Protein AF-A0A850DKL6-F1 (afdb_monomer)

Secondary structure (DSSP, 8-state):
--S--EEEEEEE-SSSSP-EEEEEEEEEEE--HHHHHHHHHHHHHHHT-HHHHHHHHHHHS-TT--EEEEEEEEEEEES-TT-

Sequence (83 aa):
FARDPRVALVVDLEEPPYGFVQVQGTVTLSQDLDELVRTATDIGRRYMGPDRAEEFGKRNGVPGELVVRLQVAKVLTQFNATE

Foldseek 3Di:
DVVFQWDKDKDWDPDPLTKIKIFIAGKDKDLPLVVQLVVQLVVCCVPVNNVCSNVRSVVGSDGPDIDIDGDTDDMDIDRRPPD

Solvent-accessible surface area (backbone atoms only — not comparable to full-atom values): 4690 Å² total; per-residue (Å²): 94,96,91,53,37,69,49,74,50,76,51,69,48,96,52,85,67,27,26,40,42,37,43,29,29,39,50,50,79,44,72,51,55,69,59,28,23,51,52,33,18,55,53,20,33,76,76,67,33,72,93,40,7,62,63,42,3,64,71,62,23,45,96,92,48,72,44,74,48,75,48,81,74,46,78,48,78,44,68,50,70,83,112

Nearest PDB structures (foldseek):
  1rfe-assembly1_A  TM=7.287E-01  e=8.627E-03  Mycobacterium tuberculosis H37Rv
  3db0-assembly1_B  TM=6.558E-01  e=4.642E-02  Listeria innocua
  2ol5-assembly1_A  TM=5.839E-01  e=1.718E-01  Geobacillus stearothermophilus
  6a09-assembly1_A  TM=2.952E-01  e=4.974E+00  Salmonella enterica subsp. enterica
  5nzz-assembly1_A  TM=3.317E-01  e=6.382E+00  Homo sapiens

Radius of gyration: 16.02 Å; Cα 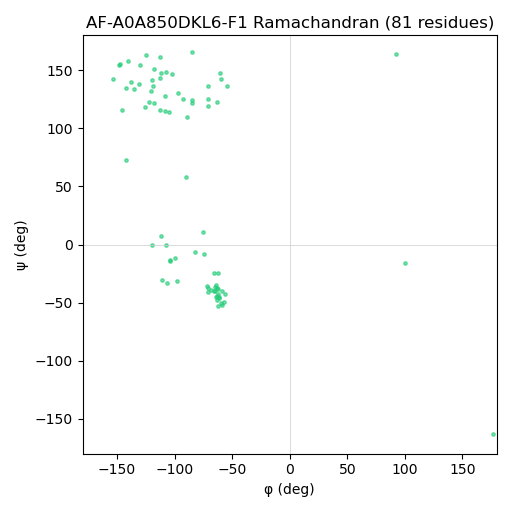contacts (8 Å, |Δi|>4): 152; chains: 1; bounding box: 36×17×44 Å

Structure (mmCIF, N/CA/C/O backbone):
data_AF-A0A850DKL6-F1
#
_entry.id   AF-A0A850DKL6-F1
#
loop_
_atom_site.group_PDB
_atom_site.id
_atom_site.type_symbol
_atom_site.label_atom_id
_atom_site.label_alt_id
_atom_site.label_comp_id
_atom_site.label_asym_id
_atom_site.label_entity_id
_atom_site.label_seq_id
_atom_site.pdbx_PDB_ins_code
_atom_site.Cartn_x
_atom_site.Cartn_y
_atom_site.Cartn_z
_atom_site.occupancy
_atom_site.B_iso_or_equiv
_atom_site.auth_seq_id
_atom_site.auth_comp_id
_atom_site.auth_asym_id
_atom_site.auth_atom_id
_atom_site.pdbx_PDB_model_num
ATO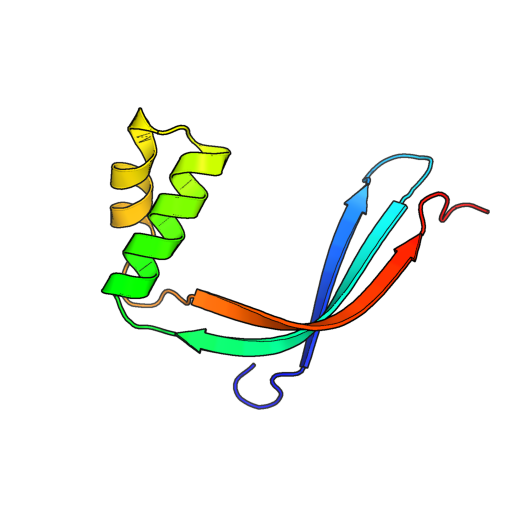M 1 N N . PHE A 1 1 ? -10.475 6.146 -4.280 1.00 78.94 1 PHE A N 1
ATOM 2 C CA . PHE A 1 1 ? -10.979 4.769 -4.478 1.00 78.94 1 PHE A CA 1
ATOM 3 C C . PHE A 1 1 ? -12.492 4.607 -4.293 1.00 78.94 1 PHE A C 1
ATOM 5 O O . PHE A 1 1 ? -13.061 3.725 -4.910 1.00 78.94 1 PHE A O 1
ATOM 12 N N . ALA A 1 2 ? -13.183 5.437 -3.492 1.00 77.12 2 ALA A N 1
ATOM 13 C CA . ALA A 1 2 ? -14.611 5.229 -3.182 1.00 77.12 2 ALA A CA 1
ATOM 14 C C . ALA A 1 2 ? -15.581 5.282 -4.386 1.00 77.12 2 ALA A C 1
ATOM 16 O O . ALA A 1 2 ? -16.663 4.714 -4.319 1.00 77.12 2 ALA A O 1
ATOM 17 N N . ARG A 1 3 ? -15.212 5.964 -5.480 1.00 90.44 3 ARG A N 1
ATOM 18 C CA . ARG A 1 3 ? -16.014 6.008 -6.720 1.00 90.44 3 ARG A CA 1
ATOM 19 C C . ARG A 1 3 ? -15.546 5.014 -7.779 1.00 90.44 3 ARG A C 1
ATOM 21 O O . ARG A 1 3 ? -16.353 4.533 -8.560 1.00 90.44 3 ARG A O 1
ATOM 28 N N . ASP A 1 4 ? -14.249 4.739 -7.803 1.00 96.31 4 ASP A N 1
ATOM 29 C CA . ASP A 1 4 ? -13.606 3.804 -8.717 1.00 96.31 4 ASP A CA 1
ATOM 30 C C . ASP A 1 4 ? -12.449 3.138 -7.958 1.00 96.31 4 ASP A C 1
ATOM 32 O O . ASP A 1 4 ? -11.536 3.848 -7.507 1.00 96.31 4 ASP A O 1
ATOM 36 N N . PRO A 1 5 ? -12.500 1.812 -7.738 1.00 96.94 5 PRO A N 1
ATOM 37 C CA . PRO A 1 5 ? -11.480 1.108 -6.979 1.00 96.94 5 PRO A CA 1
ATOM 38 C C . PRO A 1 5 ? -10.250 0.772 -7.825 1.00 96.94 5 PRO A C 1
ATOM 40 O O . PRO A 1 5 ? -9.291 0.243 -7.269 1.00 96.94 5 PRO A O 1
ATOM 43 N N . ARG A 1 6 ? -10.263 1.020 -9.142 1.00 97.81 6 ARG A N 1
ATOM 44 C CA . ARG A 1 6 ? -9.153 0.667 -10.032 1.00 97.81 6 ARG A CA 1
ATOM 45 C C . ARG A 1 6 ? -7.944 1.563 -9.783 1.00 97.81 6 ARG A C 1
ATOM 47 O O . ARG A 1 6 ? -8.076 2.779 -9.659 1.00 97.81 6 ARG A O 1
ATOM 54 N N . VAL A 1 7 ? -6.762 0.955 -9.735 1.00 97.75 7 VAL A N 1
ATOM 55 C CA . VAL A 1 7 ? -5.486 1.638 -9.490 1.00 97.75 7 VAL A CA 1
ATOM 56 C C . VAL A 1 7 ? -4.373 1.071 -10.362 1.00 97.75 7 VAL A C 1
ATOM 58 O O . VAL A 1 7 ? -4.428 -0.087 -10.779 1.00 97.75 7 VAL A O 1
ATOM 61 N N . ALA A 1 8 ? -3.337 1.882 -10.568 1.00 97.69 8 ALA A N 1
ATOM 62 C CA . ALA A 1 8 ? -2.023 1.449 -11.020 1.00 97.69 8 ALA A CA 1
ATOM 63 C C . ALA A 1 8 ? -0.975 1.972 -10.023 1.00 97.69 8 ALA A C 1
ATOM 65 O O . ALA A 1 8 ? -0.865 3.180 -9.828 1.00 97.69 8 ALA A O 1
ATOM 66 N N . LEU A 1 9 ? -0.244 1.064 -9.374 1.00 97.81 9 LEU A N 1
ATOM 67 C CA . LEU A 1 9 ? 0.901 1.358 -8.510 1.00 97.81 9 LEU A CA 1
ATOM 68 C C . LEU A 1 9 ? 2.178 1.169 -9.327 1.00 97.81 9 LEU A C 1
ATOM 70 O O . LEU A 1 9 ? 2.329 0.126 -9.957 1.00 97.81 9 LEU A O 1
ATOM 74 N N . VAL A 1 10 ? 3.085 2.140 -9.311 1.00 97.62 10 VAL A N 1
ATOM 75 C CA . VAL A 1 10 ? 4.381 2.049 -9.995 1.00 97.62 10 VAL A CA 1
ATOM 76 C C . VAL A 1 10 ? 5.493 2.147 -8.962 1.00 97.62 10 VAL A C 1
ATOM 78 O O . VAL A 1 10 ? 5.413 2.966 -8.050 1.00 97.62 10 VAL A O 1
ATOM 81 N N . VAL A 1 11 ? 6.502 1.295 -9.112 1.00 97.12 11 VAL A N 1
ATOM 82 C CA . VAL A 1 11 ? 7.800 1.416 -8.446 1.00 97.12 11 VAL A CA 1
ATOM 83 C C . VAL A 1 11 ? 8.849 1.458 -9.544 1.00 97.12 11 VAL A C 1
ATOM 85 O O . VAL A 1 11 ? 8.899 0.541 -10.368 1.00 97.12 11 VAL A O 1
ATOM 88 N N . ASP A 1 12 ? 9.649 2.513 -9.578 1.00 96.56 12 ASP A N 1
ATOM 89 C CA . ASP A 1 12 ? 10.634 2.777 -10.619 1.00 96.56 12 ASP A CA 1
ATOM 90 C C . ASP A 1 12 ? 12.048 2.988 -10.067 1.00 96.56 12 ASP A C 1
ATOM 92 O O . ASP A 1 12 ? 12.267 3.165 -8.868 1.00 96.56 12 ASP A O 1
ATOM 96 N N . LEU A 1 13 ? 13.020 2.881 -10.970 1.00 96.69 13 LEU A N 1
ATOM 97 C CA . LEU A 1 13 ? 14.399 3.292 -10.757 1.00 96.69 13 LEU A CA 1
ATOM 98 C C . LEU A 1 13 ? 14.544 4.729 -11.251 1.00 96.69 13 LEU A C 1
ATOM 100 O O . LEU A 1 13 ? 14.267 5.015 -12.415 1.00 96.69 13 LEU A O 1
ATOM 104 N N . GLU A 1 14 ? 15.025 5.606 -10.376 1.00 93.75 14 GLU A N 1
ATOM 105 C CA . GLU A 1 14 ? 15.175 7.037 -10.665 1.00 93.75 14 GLU A CA 1
ATOM 106 C C . GLU A 1 14 ? 16.365 7.345 -11.600 1.00 93.75 14 GLU A C 1
ATOM 108 O O . GLU A 1 14 ? 16.499 8.470 -12.080 1.00 93.75 14 GLU A O 1
ATOM 113 N N . GLU A 1 15 ? 17.215 6.352 -11.898 1.00 93.75 15 GLU A N 1
ATOM 114 C CA . GLU A 1 15 ? 18.438 6.503 -12.695 1.00 93.75 15 GLU A CA 1
ATOM 115 C C . GLU A 1 15 ? 18.549 5.465 -13.835 1.00 93.75 15 GLU A C 1
ATOM 117 O O . GLU A 1 15 ? 17.996 4.364 -13.732 1.00 93.75 15 GLU A O 1
ATOM 122 N N . PRO A 1 16 ? 19.292 5.777 -14.920 1.00 92.31 16 PRO A N 1
ATOM 123 C CA . PRO A 1 16 ? 19.566 4.839 -16.006 1.00 92.31 16 PRO A CA 1
ATOM 124 C C . PRO A 1 16 ? 20.321 3.561 -15.576 1.00 92.31 16 PRO A C 1
ATOM 126 O O . PRO A 1 16 ? 21.221 3.640 -14.740 1.00 92.31 16 PRO A 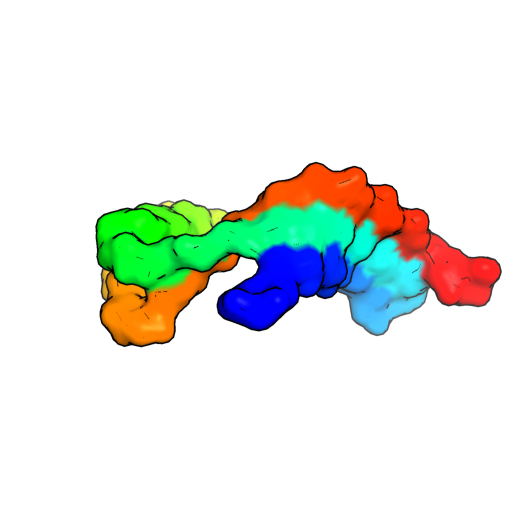O 1
ATOM 129 N N . PRO A 1 17 ? 20.068 2.404 -16.223 1.00 92.06 17 PRO A N 1
ATOM 130 C CA . PRO A 1 17 ? 19.028 2.178 -17.228 1.00 92.06 17 PRO A CA 1
ATOM 131 C C . PRO A 1 17 ? 17.650 2.175 -16.556 1.00 92.06 17 PRO A C 1
ATOM 133 O O . PRO A 1 17 ? 17.393 1.362 -15.669 1.00 92.06 17 PRO A O 1
ATOM 136 N N . TYR A 1 18 ? 16.774 3.106 -16.956 1.00 94.81 18 TYR A N 1
ATOM 137 C CA . TYR A 1 18 ? 15.508 3.308 -16.256 1.00 94.81 18 TYR A CA 1
ATOM 138 C C . TYR A 1 18 ? 14.695 2.018 -16.279 1.00 94.81 18 TYR A C 1
ATOM 140 O O . TYR A 1 18 ? 14.637 1.313 -17.291 1.00 94.81 18 TYR A O 1
ATOM 148 N N . GLY A 1 19 ? 14.008 1.738 -15.181 1.00 96.62 19 GLY A N 1
ATOM 149 C CA . GLY A 1 19 ? 13.157 0.568 -15.068 1.00 96.62 19 GLY A CA 1
ATOM 150 C C . GLY A 1 19 ? 11.963 0.838 -14.176 1.00 96.62 19 GLY A C 1
ATOM 151 O O . GLY A 1 19 ? 12.009 1.708 -13.316 1.00 96.62 19 GLY A O 1
ATOM 152 N N . PHE A 1 20 ? 10.887 0.090 -14.379 1.00 97.25 20 PHE A N 1
ATOM 153 C CA . PHE A 1 20 ? 9.709 0.141 -13.536 1.00 97.25 20 PHE A CA 1
ATOM 154 C C . PHE A 1 20 ? 8.999 -1.209 -13.460 1.00 97.25 20 PHE A C 1
ATOM 156 O O . PHE A 1 20 ? 9.020 -2.028 -14.385 1.00 97.25 20 PHE A O 1
ATOM 163 N N . VAL A 1 21 ? 8.283 -1.388 -12.357 1.00 98.19 21 VAL A N 1
ATOM 164 C CA . VAL A 1 21 ? 7.234 -2.387 -12.193 1.00 98.19 21 VAL A CA 1
ATOM 165 C C . VAL A 1 21 ? 5.933 -1.641 -11.938 1.00 98.19 21 VAL A C 1
ATOM 167 O O . VAL A 1 21 ? 5.824 -0.871 -10.987 1.00 98.19 21 VAL A O 1
ATOM 170 N N . GLN A 1 22 ? 4.935 -1.873 -12.785 1.00 98.19 22 GLN A N 1
ATOM 171 C CA . GLN A 1 22 ? 3.584 -1.366 -12.601 1.00 98.19 22 GLN A CA 1
ATOM 172 C C . GLN A 1 22 ? 2.646 -2.511 -12.233 1.00 98.19 22 GLN A C 1
ATOM 174 O O . GLN A 1 22 ? 2.540 -3.507 -12.946 1.00 98.19 22 GLN A O 1
ATOM 179 N N . VAL A 1 23 ? 1.902 -2.334 -11.151 1.00 98.56 23 VAL A N 1
ATOM 180 C CA . VAL A 1 23 ? 0.885 -3.260 -10.668 1.00 98.56 23 VAL A CA 1
ATOM 181 C C . VAL A 1 23 ? -0.480 -2.601 -10.822 1.00 98.56 23 VAL A C 1
ATOM 183 O O . VAL A 1 23 ? -0.765 -1.586 -10.192 1.00 98.56 23 VAL A O 1
ATOM 186 N N . GLN A 1 24 ? -1.332 -3.171 -11.665 1.00 98.56 24 GLN A N 1
ATOM 187 C CA . GLN A 1 24 ? -2.708 -2.729 -11.868 1.00 98.56 24 GLN A CA 1
ATOM 188 C C . GLN A 1 24 ? -3.677 -3.657 -11.138 1.00 98.56 24 GLN A C 1
ATOM 190 O O . GLN A 1 24 ? -3.459 -4.870 -11.056 1.00 98.56 24 GLN A O 1
ATOM 195 N N . GLY A 1 25 ? -4.778 -3.102 -10.644 1.00 98.31 25 GLY A N 1
ATOM 196 C CA . GLY A 1 25 ? -5.764 -3.877 -9.906 1.00 98.31 25 GLY A CA 1
ATOM 197 C C . GLY A 1 25 ? -6.898 -3.036 -9.350 1.00 98.31 25 GLY A C 1
ATOM 198 O O . GLY A 1 25 ? -7.100 -1.895 -9.762 1.00 98.31 25 GLY A O 1
ATOM 199 N N . THR A 1 26 ? -7.621 -3.601 -8.391 1.00 98.38 26 THR A N 1
ATOM 200 C CA . THR A 1 26 ? -8.636 -2.893 -7.601 1.00 98.38 26 THR A CA 1
ATOM 201 C C . THR A 1 26 ? -8.249 -2.874 -6.134 1.00 98.38 26 THR A C 1
ATOM 203 O O . THR A 1 26 ? -7.614 -3.817 -5.666 1.00 98.38 26 THR A O 1
ATOM 206 N N . VAL A 1 27 ? -8.657 -1.851 -5.387 1.00 97.81 27 VAL A N 1
ATOM 207 C CA . VAL A 1 27 ? -8.359 -1.760 -3.953 1.00 97.81 27 VAL A CA 1
ATOM 208 C C . VAL A 1 27 ? -9.586 -1.911 -3.066 1.00 97.81 27 VAL A C 1
ATOM 210 O O . VAL A 1 27 ? -10.678 -1.454 -3.403 1.00 97.81 27 VAL A O 1
ATOM 213 N N . THR A 1 28 ? -9.372 -2.485 -1.886 1.00 96.69 28 THR A N 1
ATOM 214 C CA . THR A 1 28 ? -10.277 -2.372 -0.736 1.00 96.69 28 THR A CA 1
ATOM 215 C C . THR A 1 28 ? -9.653 -1.465 0.318 1.00 96.69 28 THR A C 1
ATOM 217 O O . THR A 1 28 ? -8.428 -1.424 0.458 1.00 96.69 28 THR A O 1
ATOM 220 N N . LEU A 1 29 ? -10.492 -0.748 1.065 1.00 95.88 29 LEU A N 1
ATOM 221 C CA . LEU A 1 29 ? -10.063 0.156 2.132 1.00 95.88 29 LEU A CA 1
ATOM 222 C C . LEU A 1 29 ? -10.504 -0.377 3.490 1.00 95.88 29 LEU A C 1
ATOM 224 O O . LEU A 1 29 ?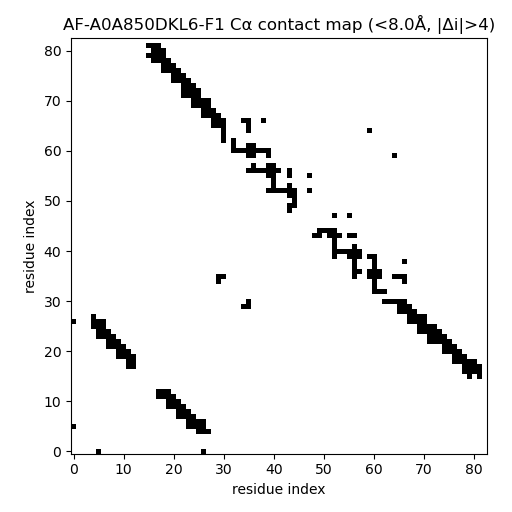 -11.616 -0.888 3.605 1.00 95.88 29 LEU A O 1
ATOM 228 N N . SER A 1 30 ? -9.665 -0.191 4.504 1.00 96.31 30 SER A N 1
ATOM 229 C CA . SER A 1 30 ? -10.019 -0.428 5.901 1.00 96.31 30 SER A CA 1
ATOM 230 C C . SER A 1 30 ? -9.620 0.754 6.779 1.00 96.31 30 SER A C 1
ATOM 232 O O . SER A 1 30 ? -8.543 1.325 6.606 1.00 96.31 30 SER A O 1
ATOM 234 N N . GLN A 1 31 ? -10.517 1.102 7.702 1.00 97.06 31 GLN A N 1
ATOM 235 C CA . GLN A 1 31 ? -10.327 2.084 8.780 1.00 97.06 31 GLN A CA 1
ATOM 236 C C . GLN A 1 31 ? -10.313 1.400 10.157 1.00 97.06 31 GLN A C 1
ATOM 238 O O . GLN A 1 31 ? -10.362 2.077 11.182 1.00 97.06 31 GLN A O 1
ATOM 243 N N . ASP A 1 32 ? -10.312 0.064 10.191 1.00 98.19 32 ASP A N 1
ATOM 244 C CA . ASP A 1 32 ? -10.264 -0.696 11.435 1.00 98.19 32 ASP A CA 1
ATOM 245 C C . ASP A 1 32 ? -8.947 -0.409 12.169 1.00 98.19 32 ASP A C 1
ATOM 247 O O . ASP A 1 32 ? -7.861 -0.571 11.608 1.00 98.19 32 ASP A O 1
ATOM 251 N N . LEU A 1 33 ? -9.043 0.065 13.413 1.00 98.38 33 LEU A N 1
ATOM 252 C CA . LEU A 1 33 ? -7.878 0.540 14.163 1.00 98.38 33 LEU A CA 1
ATOM 253 C C . LEU A 1 33 ? -6.880 -0.586 14.455 1.00 98.38 33 LEU A C 1
ATOM 255 O O . LEU A 1 33 ? -5.671 -0.368 14.364 1.00 98.38 33 LEU A O 1
ATOM 259 N N . ASP A 1 34 ? -7.360 -1.798 14.735 1.00 98.31 34 ASP A N 1
ATOM 260 C CA . ASP A 1 34 ? -6.487 -2.941 15.005 1.00 98.31 34 ASP A CA 1
ATOM 261 C C . ASP A 1 34 ? -5.738 -3.367 13.734 1.00 98.31 34 ASP A C 1
ATOM 263 O O . ASP A 1 34 ? -4.550 -3.705 13.766 1.00 98.31 34 ASP A O 1
ATOM 267 N N . GLU A 1 35 ? -6.410 -3.325 12.583 1.00 98.19 35 GLU A N 1
ATOM 268 C CA . GLU A 1 35 ? -5.795 -3.539 11.277 1.00 98.19 35 GLU A CA 1
ATOM 269 C C . GLU A 1 35 ? -4.782 -2.452 10.905 1.00 98.19 35 GLU A C 1
ATOM 271 O O . GLU A 1 35 ? -3.718 -2.788 10.367 1.00 98.19 35 GLU A O 1
ATOM 276 N N . LEU A 1 36 ? -5.070 -1.186 11.213 1.00 98.56 36 LEU A N 1
ATOM 277 C CA . LEU A 1 36 ? -4.151 -0.067 11.001 1.00 98.56 36 LEU A CA 1
ATOM 278 C C . LEU A 1 36 ? -2.871 -0.241 11.824 1.00 98.56 36 LEU A C 1
ATOM 280 O O . LEU A 1 36 ? -1.778 -0.249 11.253 1.00 98.56 36 LEU A O 1
ATOM 284 N N . VAL A 1 37 ? -2.990 -0.462 13.138 1.00 98.50 37 VAL A N 1
ATOM 285 C CA . VAL A 1 37 ? -1.834 -0.650 14.032 1.00 98.50 37 VAL A CA 1
ATOM 286 C C . VAL A 1 37 ? -1.018 -1.871 13.619 1.00 98.50 37 VAL A C 1
ATOM 288 O O . VAL A 1 37 ? 0.209 -1.783 13.527 1.00 98.50 37 VAL A O 1
ATOM 291 N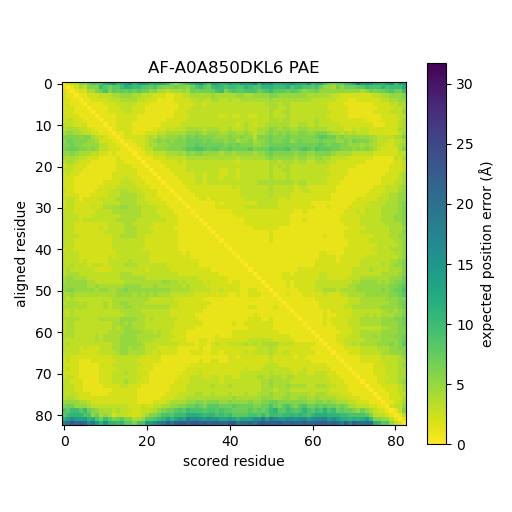 N . ARG A 1 38 ? -1.670 -3.002 13.318 1.00 98.44 38 ARG A N 1
ATOM 292 C CA . ARG A 1 38 ? -0.984 -4.222 12.866 1.00 98.44 38 ARG A CA 1
ATOM 293 C C . ARG A 1 38 ? -0.202 -3.978 11.577 1.00 98.44 38 ARG A C 1
ATOM 295 O O . ARG A 1 38 ? 0.990 -4.266 11.521 1.00 98.44 38 ARG A O 1
ATOM 302 N N . THR A 1 39 ? -0.849 -3.395 10.568 1.00 98.56 39 THR A N 1
ATOM 303 C CA . THR A 1 39 ? -0.226 -3.141 9.259 1.00 98.56 39 THR A CA 1
ATOM 304 C C . THR A 1 39 ? 0.931 -2.148 9.379 1.00 98.56 39 THR A C 1
ATOM 306 O O . THR A 1 39 ? 2.017 -2.402 8.859 1.00 98.56 39 THR A O 1
ATOM 309 N N . ALA A 1 40 ? 0.742 -1.050 10.117 1.00 98.31 40 ALA A N 1
ATOM 310 C CA . ALA A 1 40 ? 1.798 -0.074 10.367 1.00 98.31 40 ALA A CA 1
ATOM 311 C C . ALA A 1 40 ? 2.972 -0.686 11.151 1.00 98.31 40 ALA A C 1
ATOM 313 O O . ALA A 1 40 ? 4.122 -0.394 10.836 1.00 98.31 40 ALA A O 1
ATOM 314 N N . THR A 1 41 ? 2.712 -1.579 12.113 1.00 98.69 41 THR A N 1
ATOM 315 C CA . THR A 1 41 ? 3.761 -2.306 12.854 1.00 98.69 41 THR A CA 1
ATOM 316 C C . THR A 1 41 ? 4.579 -3.203 11.927 1.00 98.69 41 THR A C 1
ATOM 318 O O . THR A 1 41 ? 5.807 -3.211 12.003 1.00 98.69 41 THR A O 1
ATOM 321 N N . ASP A 1 42 ? 3.925 -3.943 11.029 1.00 98.44 42 ASP A N 1
ATOM 322 C CA . ASP A 1 42 ? 4.609 -4.830 10.082 1.00 98.44 42 ASP A CA 1
ATOM 323 C C . ASP A 1 42 ? 5.475 -4.045 9.085 1.00 98.44 42 ASP A C 1
ATOM 325 O O . ASP A 1 42 ? 6.621 -4.423 8.824 1.00 98.44 42 ASP A O 1
ATOM 329 N N . ILE A 1 43 ? 4.976 -2.904 8.597 1.00 98.06 43 ILE A N 1
ATOM 330 C CA . ILE A 1 43 ? 5.750 -1.961 7.776 1.00 98.06 43 ILE A CA 1
ATOM 331 C C . ILE A 1 43 ? 6.925 -1.394 8.587 1.00 98.06 43 ILE A C 1
ATOM 333 O O . ILE A 1 43 ? 8.069 -1.420 8.129 1.00 98.06 43 ILE A O 1
ATOM 337 N N . GLY A 1 44 ? 6.671 -0.943 9.817 1.00 98.31 44 GLY A N 1
ATOM 338 C CA . GLY A 1 44 ? 7.691 -0.438 10.732 1.00 98.31 44 GLY A CA 1
ATOM 339 C C . GLY A 1 44 ? 8.802 -1.459 10.970 1.00 98.31 44 GLY A C 1
ATOM 340 O O . GLY A 1 44 ? 9.976 -1.118 10.870 1.00 98.31 44 GLY A O 1
ATOM 341 N N . ARG A 1 45 ? 8.464 -2.738 11.161 1.00 98.56 45 ARG A N 1
ATOM 342 C CA . ARG A 1 45 ? 9.451 -3.818 11.307 1.00 98.56 45 ARG A CA 1
ATOM 343 C C . ARG A 1 45 ? 10.368 -3.930 10.089 1.00 98.56 45 ARG A C 1
ATOM 345 O O . ARG A 1 45 ? 11.566 -4.144 10.252 1.00 98.56 45 ARG A O 1
ATOM 352 N N . ARG A 1 46 ? 9.820 -3.775 8.880 1.00 98.06 46 ARG A N 1
ATOM 353 C CA . ARG A 1 46 ? 10.565 -3.894 7.617 1.00 98.06 46 ARG A CA 1
ATOM 354 C C . ARG A 1 46 ? 11.513 -2.723 7.350 1.00 98.06 46 ARG A C 1
ATOM 356 O O . ARG A 1 46 ? 12.562 -2.954 6.745 1.00 98.06 46 ARG A O 1
ATOM 363 N N . TYR A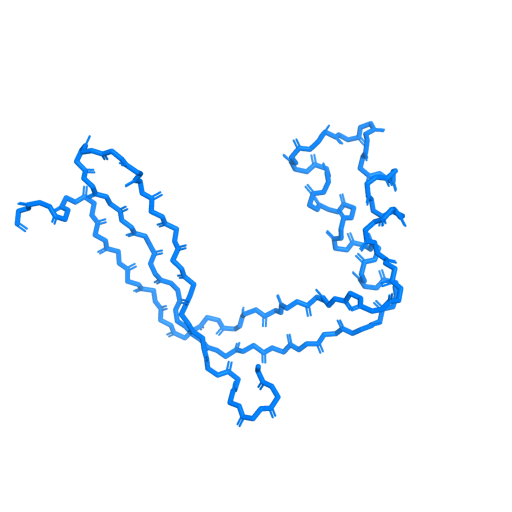 1 47 ? 11.134 -1.504 7.736 1.00 97.44 47 TYR A N 1
ATOM 364 C CA . TYR A 1 47 ? 11.857 -0.278 7.361 1.00 97.44 47 TYR A CA 1
ATOM 365 C C . TYR A 1 47 ? 12.570 0.418 8.526 1.00 97.44 47 TYR A C 1
ATOM 367 O O . TYR A 1 47 ? 13.613 1.026 8.319 1.00 97.44 47 TYR A O 1
ATOM 375 N N . MET A 1 48 ? 12.044 0.306 9.745 1.00 97.12 48 MET A N 1
ATOM 376 C CA . MET A 1 48 ? 12.598 0.924 10.958 1.00 97.12 48 MET A CA 1
ATOM 377 C C . MET A 1 48 ? 13.325 -0.084 11.860 1.00 97.12 48 MET A C 1
ATOM 379 O O . MET A 1 48 ? 14.035 0.325 12.776 1.00 97.12 48 MET A O 1
ATOM 383 N N . GLY A 1 49 ? 13.150 -1.387 11.607 1.00 97.44 49 GLY A N 1
ATOM 384 C CA . GLY A 1 49 ? 13.691 -2.482 12.413 1.00 97.44 49 GLY A CA 1
ATOM 385 C C . GLY A 1 49 ? 12.728 -2.975 13.506 1.00 97.44 49 GLY A C 1
ATOM 386 O O . GLY A 1 49 ? 11.747 -2.298 13.832 1.00 97.44 49 GLY A O 1
ATOM 387 N N . PRO A 1 50 ? 12.976 -4.170 14.077 1.00 97.31 50 PRO A N 1
ATOM 388 C CA . PRO A 1 50 ? 12.076 -4.802 15.044 1.00 97.31 50 PRO A CA 1
ATOM 389 C C . PRO A 1 50 ? 11.900 -3.981 16.324 1.00 97.31 50 PRO A C 1
ATOM 391 O O . PRO A 1 50 ? 10.776 -3.865 16.807 1.00 97.31 50 PRO A O 1
ATOM 394 N N . ASP A 1 51 ? 12.967 -3.345 16.809 1.00 97.81 51 ASP A N 1
ATOM 395 C CA . ASP A 1 51 ? 12.967 -2.595 18.073 1.00 97.81 51 ASP A CA 1
ATOM 396 C C . ASP A 1 51 ? 12.062 -1.356 18.036 1.00 97.81 51 ASP A C 1
ATOM 398 O O . ASP A 1 51 ? 11.576 -0.901 19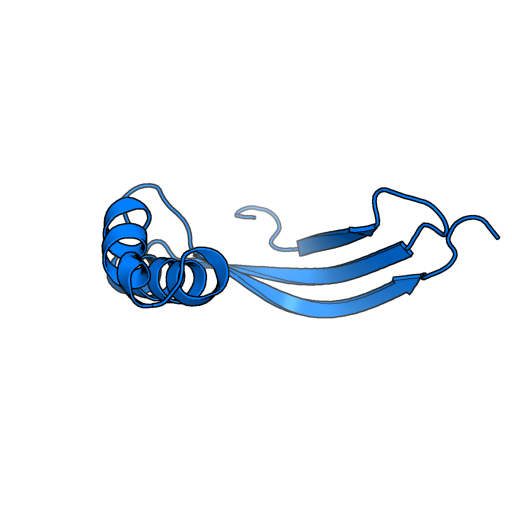.069 1.00 97.81 51 ASP A O 1
ATOM 402 N N . ARG A 1 52 ? 11.805 -0.811 16.839 1.00 97.50 52 ARG A N 1
ATOM 403 C CA . ARG A 1 52 ? 10.965 0.381 16.635 1.00 97.50 52 ARG A CA 1
ATOM 404 C C . ARG A 1 52 ? 9.602 0.076 16.021 1.00 97.50 52 ARG A C 1
ATOM 406 O O . ARG A 1 52 ? 8.807 0.992 15.816 1.00 97.50 52 ARG A O 1
ATOM 413 N N . ALA A 1 53 ? 9.315 -1.190 15.722 1.00 98.38 53 ALA A N 1
ATOM 414 C CA . ALA A 1 53 ? 8.110 -1.586 15.001 1.00 98.38 53 ALA A CA 1
ATOM 415 C C . ALA A 1 53 ? 6.827 -1.206 15.754 1.00 98.38 53 ALA A C 1
ATOM 417 O O . ALA A 1 53 ? 5.909 -0.647 15.160 1.00 98.38 53 ALA A O 1
ATOM 418 N N . GLU A 1 54 ? 6.769 -1.473 17.061 1.00 98.00 54 GLU A N 1
ATOM 419 C CA . GLU A 1 54 ? 5.575 -1.217 17.876 1.00 98.00 54 GLU A CA 1
ATOM 420 C C . GLU A 1 54 ? 5.333 0.284 18.102 1.00 98.00 54 GLU A C 1
ATOM 422 O O . GLU A 1 54 ? 4.198 0.751 17.996 1.00 98.00 54 GLU A O 1
ATOM 427 N N . GLU A 1 55 ? 6.400 1.055 18.356 1.00 98.00 55 GLU A N 1
ATOM 428 C CA . GLU A 1 55 ? 6.348 2.524 18.428 1.00 98.00 55 GLU A CA 1
ATOM 429 C C . GLU A 1 55 ? 5.788 3.096 17.119 1.00 98.00 55 GLU A C 1
ATOM 431 O O . GLU A 1 55 ? 4.847 3.894 17.125 1.00 98.00 55 GLU A O 1
ATOM 436 N N . PHE A 1 56 ? 6.334 2.641 15.987 1.00 98.19 56 PHE A N 1
ATOM 437 C CA . PHE A 1 56 ? 5.898 3.068 14.665 1.00 98.19 56 PHE A CA 1
ATOM 438 C C . PHE A 1 56 ? 4.437 2.682 14.400 1.00 98.19 56 PHE A C 1
ATOM 440 O O . PHE A 1 56 ? 3.666 3.504 13.906 1.00 98.19 56 PHE A O 1
ATOM 447 N N . GLY A 1 57 ? 4.033 1.466 14.767 1.00 98.25 57 GLY A N 1
ATOM 448 C CA . GLY A 1 57 ? 2.664 0.987 14.620 1.00 98.25 57 GLY A CA 1
ATOM 449 C C . GLY A 1 57 ? 1.647 1.840 15.371 1.00 98.25 57 GLY A C 1
ATOM 450 O O . GLY A 1 57 ? 0.692 2.326 14.771 1.00 98.25 57 GLY A O 1
ATOM 451 N N . LYS A 1 58 ? 1.879 2.089 16.665 1.00 97.88 58 LYS A N 1
ATOM 452 C CA . LYS A 1 58 ? 0.981 2.902 17.508 1.00 97.88 58 LYS A CA 1
ATOM 453 C C . LYS A 1 58 ? 0.899 4.356 17.047 1.00 97.88 58 LYS A C 1
ATOM 455 O O . LYS A 1 58 ? -0.160 4.965 17.145 1.00 97.88 58 LYS A O 1
ATOM 460 N N . ARG A 1 59 ? 2.006 4.913 16.544 1.00 97.81 59 ARG A N 1
ATOM 461 C CA . ARG A 1 59 ? 2.057 6.299 16.060 1.00 97.81 59 ARG A CA 1
ATOM 462 C C . ARG A 1 59 ? 1.284 6.503 14.756 1.00 97.81 59 ARG A C 1
ATOM 464 O O . ARG A 1 59 ? 0.707 7.570 14.577 1.00 97.81 59 ARG A O 1
ATOM 471 N N . ASN A 1 60 ? 1.318 5.526 13.850 1.00 97.62 60 ASN A N 1
ATOM 472 C CA . ASN A 1 60 ? 0.753 5.665 12.503 1.00 97.62 60 ASN A CA 1
ATOM 473 C C . ASN A 1 60 ? -0.595 4.943 12.330 1.00 97.62 60 ASN A C 1
ATOM 475 O O . ASN A 1 60 ? -1.291 5.188 11.355 1.00 97.62 60 ASN A O 1
ATOM 479 N N . GLY A 1 61 ? -0.982 4.054 13.247 1.00 97.56 61 GLY A N 1
ATOM 480 C CA . GLY A 1 61 ? -2.266 3.351 13.218 1.00 97.56 61 GLY A CA 1
ATOM 481 C C . GLY A 1 61 ? -3.373 4.092 13.970 1.00 97.56 61 GLY A C 1
ATOM 482 O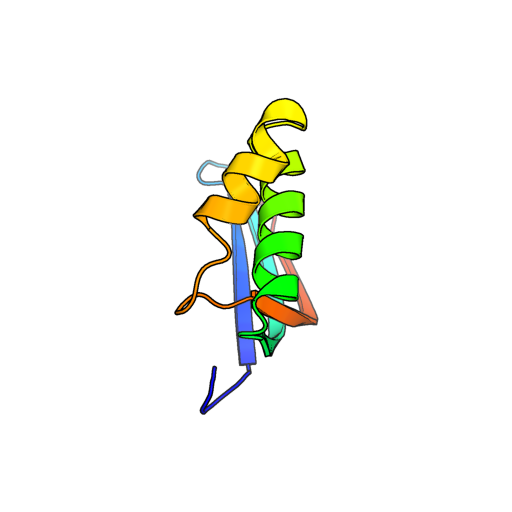 O . GLY A 1 61 ? -3.917 3.557 14.931 1.00 97.56 61 GLY A O 1
ATOM 483 N N . VAL A 1 62 ? -3.667 5.335 13.584 1.00 97.94 62 VAL A N 1
ATOM 484 C CA . VAL A 1 62 ? -4.584 6.236 14.312 1.00 97.94 62 VAL A CA 1
ATOM 485 C C . VAL A 1 62 ? -5.865 6.534 13.516 1.00 97.94 62 VAL A C 1
ATOM 487 O O . VAL A 1 62 ? -5.890 6.340 12.300 1.00 97.94 62 VAL A O 1
ATOM 490 N N . PRO A 1 63 ? -6.950 7.012 14.162 1.00 97.94 63 PRO A N 1
ATOM 491 C CA . PRO A 1 63 ? -8.163 7.410 13.451 1.00 97.94 63 PRO A CA 1
ATOM 492 C C . PRO A 1 63 ? -7.888 8.440 12.347 1.00 97.94 63 PRO A C 1
ATOM 494 O O . PRO A 1 63 ? -7.176 9.417 12.568 1.00 97.94 63 PRO A O 1
ATOM 497 N N . GLY A 1 64 ? -8.504 8.240 11.181 1.00 95.94 64 GLY A N 1
ATOM 498 C CA . GLY A 1 64 ? -8.303 9.070 9.986 1.00 95.94 64 GLY A CA 1
ATOM 499 C C . GLY A 1 64 ? -7.356 8.454 8.953 1.00 95.94 64 GLY A C 1
ATOM 500 O O . GLY A 1 64 ? -7.396 8.858 7.792 1.00 95.94 64 GLY A O 1
ATOM 501 N N . GLU A 1 65 ? -6.577 7.444 9.342 1.00 97.00 65 GLU A N 1
ATOM 502 C CA . GLU A 1 65 ? -5.697 6.692 8.445 1.00 97.00 65 GLU A CA 1
ATOM 503 C C . GLU A 1 65 ? -6.429 5.545 7.728 1.00 97.00 65 GLU A C 1
ATOM 505 O O . GLU A 1 65 ? -7.544 5.153 8.086 1.00 97.00 65 GLU A O 1
ATOM 510 N N . LEU A 1 66 ? -5.794 4.999 6.685 1.00 96.50 66 LEU A N 1
ATOM 511 C CA . LEU A 1 66 ? -6.352 3.929 5.856 1.00 96.50 66 LEU A CA 1
ATOM 512 C C . LEU A 1 66 ? -5.332 2.827 5.566 1.00 96.50 66 LEU A C 1
ATOM 514 O O . LEU A 1 66 ? -4.236 3.094 5.076 1.00 96.50 66 LEU A O 1
ATOM 518 N N . VAL A 1 67 ? -5.751 1.568 5.720 1.00 97.44 67 VAL A N 1
ATOM 519 C CA . VAL A 1 67 ? -5.102 0.454 5.019 1.00 97.44 67 VAL A CA 1
ATOM 520 C C . VAL A 1 67 ? -5.722 0.334 3.633 1.00 97.44 67 VAL A C 1
ATOM 522 O O . VAL A 1 67 ? -6.932 0.155 3.491 1.00 97.44 67 VAL A O 1
ATOM 525 N N . VAL A 1 68 ? -4.879 0.386 2.603 1.00 96.50 68 VAL A N 1
ATOM 526 C CA . VAL A 1 68 ? -5.273 0.172 1.207 1.00 96.50 68 VAL A CA 1
ATOM 527 C C . VAL A 1 68 ? -4.722 -1.173 0.747 1.00 96.50 68 VAL A C 1
ATOM 529 O O . VAL A 1 68 ? -3.508 -1.356 0.671 1.00 96.50 68 VAL A O 1
ATOM 532 N N . ARG A 1 69 ? -5.601 -2.132 0.438 1.00 96.62 69 ARG A N 1
ATOM 533 C CA . ARG A 1 69 ? -5.200 -3.466 -0.041 1.00 96.62 69 ARG A CA 1
ATOM 534 C C . ARG A 1 69 ? -5.459 -3.586 -1.531 1.00 96.62 69 ARG A C 1
ATOM 536 O O . ARG A 1 69 ? -6.611 -3.577 -1.954 1.00 96.62 69 ARG A O 1
ATOM 543 N N . LEU A 1 70 ? -4.391 -3.711 -2.312 1.00 97.44 70 LEU A N 1
ATOM 544 C CA . LEU A 1 70 ? -4.458 -3.901 -3.757 1.00 97.44 70 LEU A CA 1
ATOM 545 C C . LEU A 1 70 ? -4.641 -5.386 -4.091 1.00 97.44 70 LEU A C 1
ATOM 547 O O . LEU A 1 70 ? -3.805 -6.216 -3.744 1.00 97.44 70 LEU A O 1
ATOM 551 N N . GLN A 1 71 ? -5.724 -5.702 -4.798 1.00 97.94 71 GLN A N 1
ATOM 552 C CA . GLN A 1 71 ? -5.950 -6.990 -5.452 1.00 97.94 71 GLN A CA 1
ATOM 553 C C . GLN A 1 71 ? -5.368 -6.920 -6.863 1.00 97.94 71 GLN A C 1
ATOM 555 O O . GLN A 1 71 ? -5.869 -6.175 -7.709 1.00 97.94 71 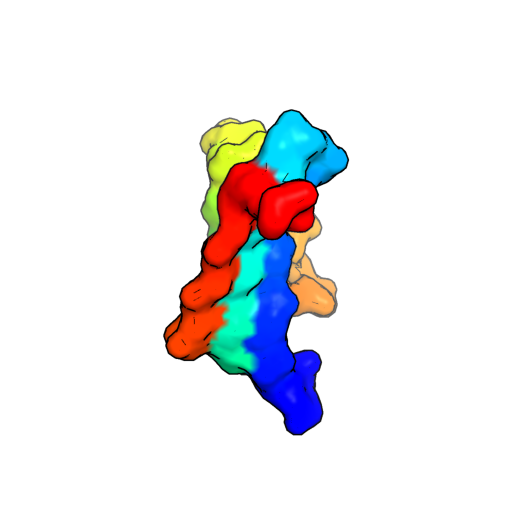GLN A O 1
ATOM 560 N N . VAL A 1 72 ? -4.274 -7.646 -7.097 1.00 98.25 72 VAL A N 1
ATOM 561 C CA . VAL A 1 72 ? -3.505 -7.576 -8.346 1.00 98.25 72 VAL A CA 1
ATOM 562 C C . VAL A 1 72 ? -4.297 -8.212 -9.484 1.00 98.25 72 VAL A C 1
ATOM 564 O O . VAL A 1 72 ? -4.676 -9.376 -9.403 1.00 98.25 72 VAL A O 1
ATOM 567 N N . ALA A 1 73 ? -4.501 -7.461 -10.564 1.00 98.44 73 ALA A N 1
ATOM 568 C CA . ALA A 1 73 ? -5.094 -7.964 -11.801 1.00 98.44 73 ALA A CA 1
ATOM 569 C C . ALA A 1 73 ? -4.053 -8.118 -12.917 1.00 98.44 73 ALA A C 1
ATOM 571 O O . ALA A 1 73 ? -4.171 -9.004 -13.761 1.00 98.44 73 ALA A O 1
ATOM 572 N N . LYS A 1 74 ? -3.037 -7.247 -12.944 1.00 98.56 74 LYS A N 1
ATOM 573 C CA . LYS A 1 74 ? -2.005 -7.248 -13.983 1.00 98.56 74 LYS A CA 1
ATOM 574 C C . LYS A 1 74 ? -0.702 -6.656 -13.461 1.00 98.56 74 LYS A C 1
ATOM 576 O O . LYS A 1 74 ? -0.722 -5.674 -12.726 1.00 98.56 74 LYS A O 1
ATOM 581 N N . VAL A 1 75 ? 0.422 -7.224 -13.889 1.00 98.50 75 VAL A N 1
ATOM 582 C CA . VAL A 1 75 ? 1.765 -6.689 -13.638 1.00 98.50 75 VAL A CA 1
ATOM 583 C C . VAL A 1 75 ? 2.433 -6.407 -14.981 1.00 98.50 75 VAL A C 1
ATOM 585 O O . VAL A 1 75 ? 2.380 -7.237 -15.888 1.00 98.50 75 VAL A O 1
ATOM 588 N N . LEU A 1 76 ? 3.016 -5.221 -15.119 1.00 98.12 76 LEU A N 1
ATOM 589 C CA . LEU A 1 76 ? 3.821 -4.787 -16.257 1.00 98.12 76 LEU A CA 1
ATOM 590 C C . LEU A 1 76 ? 5.225 -4.454 -15.762 1.00 98.12 76 LEU A C 1
ATOM 592 O O . LEU A 1 76 ? 5.376 -3.872 -14.691 1.00 98.12 76 LEU A O 1
ATOM 596 N N . THR A 1 77 ? 6.241 -4.794 -16.545 1.00 97.56 77 THR A N 1
ATOM 597 C CA . THR A 1 77 ? 7.645 -4.565 -16.192 1.00 97.56 77 THR A CA 1
ATOM 598 C C . THR A 1 77 ? 8.420 -4.064 -17.400 1.00 97.56 77 THR A C 1
ATOM 600 O O . THR A 1 77 ? 8.234 -4.592 -18.496 1.00 97.56 77 THR A O 1
ATOM 603 N N . GLN A 1 78 ? 9.321 -3.112 -17.189 1.00 96.19 78 GLN A N 1
ATOM 604 C CA . GLN A 1 78 ? 10.352 -2.718 -18.148 1.00 96.19 78 GLN A CA 1
ATOM 605 C C . GLN A 1 78 ? 11.624 -2.401 -17.362 1.00 96.19 78 GLN A C 1
ATOM 607 O O . GLN A 1 78 ? 11.541 -1.719 -16.351 1.00 96.19 78 GLN A O 1
ATOM 612 N N . PHE A 1 79 ? 12.784 -2.886 -17.797 1.00 92.31 79 PHE A N 1
ATOM 613 C CA . PHE A 1 79 ? 14.057 -2.713 -17.074 1.00 92.31 79 PHE A CA 1
ATOM 614 C C . PHE A 1 79 ? 15.126 -1.968 -17.886 1.00 92.31 79 PHE A C 1
ATOM 616 O O . PHE A 1 79 ? 16.222 -1.739 -17.388 1.00 92.31 79 PHE A O 1
ATOM 623 N N . ASN A 1 80 ? 14.796 -1.588 -19.122 1.00 91.12 80 ASN A N 1
ATOM 624 C CA . ASN A 1 80 ? 15.567 -0.654 -19.930 1.00 91.12 80 ASN A CA 1
ATOM 625 C C . ASN A 1 80 ? 14.599 0.234 -20.723 1.00 91.12 80 ASN A C 1
ATOM 627 O O . ASN A 1 80 ? 14.390 0.051 -21.916 1.00 91.12 80 ASN A O 1
ATOM 631 N N . ALA A 1 81 ? 13.932 1.162 -20.037 1.00 86.12 81 ALA A N 1
ATOM 632 C CA . ALA A 1 81 ? 12.922 2.049 -20.630 1.00 86.12 81 ALA A CA 1
ATOM 633 C C . ALA A 1 81 ? 13.517 3.181 -21.495 1.00 86.12 81 ALA A C 1
ATOM 635 O O . ALA A 1 81 ? 12.813 4.120 -21.860 1.00 86.12 81 ALA A O 1
ATOM 636 N N . THR A 1 82 ? 14.813 3.105 -21.787 1.00 79.81 82 THR A N 1
ATOM 637 C CA . THR A 1 82 ? 15.556 4.016 -22.665 1.00 79.81 82 THR A CA 1
ATOM 638 C C . THR A 1 82 ? 15.773 3.474 -24.072 1.00 79.81 82 THR A C 1
ATOM 640 O O . THR A 1 82 ? 16.189 4.243 -24.937 1.00 79.81 82 THR A O 1
ATOM 643 N N . GLU A 1 83 ? 15.504 2.187 -24.293 1.00 62.50 83 GLU A N 1
ATOM 644 C CA . GLU A 1 83 ? 15.595 1.515 -25.596 1.00 62.50 83 GLU A CA 1
ATOM 645 C C . GLU A 1 83 ? 14.223 1.291 -26.238 1.00 62.50 83 GLU A C 1
ATOM 647 O O . GLU A 1 83 ? 13.233 1.061 -25.499 1.00 62.50 83 GLU A O 1
#

pLDDT: mean 95.95, std 5.46, range [62.5, 98.69]

Mean predicted aligned error: 3.25 Å